Protein AF-A0A5R2MVZ4-F1 (afdb_monomer)

Solvent-accessible surface area (backbone atoms only — not comparable to full-atom values): 6147 Å² total; per-residue (Å²): 139,78,86,60,97,84,57,47,74,68,51,48,54,53,40,51,51,56,58,57,72,70,62,62,48,63,46,86,31,75,52,38,58,63,61,49,52,33,40,74,69,73,44,32,88,64,35,72,30,36,36,24,55,32,64,69,12,42,50,36,49,69,51,88,36,49,91,53,62,84,40,58,65,48,48,51,51,76,36,69,67,43,61,67,58,53,74,78,75,60,63,71,57,55,55,52,50,52,49,36,68,74,68,75,108

Radius of gyration: 16.82 Å; Cα contacts (8 Å, |Δi|>4): 115; chains: 1; bounding box: 48×29×33 Å

Mean predicted aligned error: 9.5 Å

Foldseek 3Di:
DQDDPPDDPVSVVVSLVVVCVVVDQEDEEEQCPNVVVCLVVVNLVSHQEYEYADPNNVVCCVPVCDPSNPHYYHHNCPDVVVVVVPPPDDPVVVVVVVVCVVVVD

Sequence (105 aa):
MFGRRADTLADHHANLARVLDAKPDMLLDNGADLAAGIVERGRAASILGGTEETTSGGDRLRGELAGKVPFPSIVINDSPLKAIGENKRAVGQSVVESFMRITNL

Nearest PDB structures (foldseek):
  7r3a-assembly4_G  TM=8.681E-01  e=6.853E-08  Methanococcus maripaludis
  7r39-assembly1_G-2  TM=8.705E-01  e=2.558E-06  Sulfolobus acidocaldarius
  3fut-assembly2_B  TM=5.692E-01  e=4.050E-01  Thermus thermophilus HB8
  4xcx-assembly1_A  TM=4.940E-01  e=5.350E-01  Homo sapiens
  1r0k-assembly2_C  TM=3.911E-01  e=2.008E+00  Zymomonas mobilis

Structure (mmCIF, N/CA/C/O backbone):
data_AF-A0A5R2MVZ4-F1
#
_entry.id   AF-A0A5R2MVZ4-F1
#
loop_
_atom_site.group_PDB
_atom_site.id
_atom_site.type_symbol
_atom_site.label_atom_id
_atom_site.label_alt_id
_atom_site.label_comp_id
_atom_site.label_asym_id
_atom_site.label_entity_id
_atom_site.label_seq_id
_atom_site.pdbx_PDB_ins_code
_atom_site.Cartn_x
_atom_site.Cartn_y
_atom_site.Cartn_z
_atom_site.occupancy
_atom_site.B_iso_or_equiv
_atom_site.auth_seq_id
_atom_site.auth_comp_id
_atom_site.auth_asym_id
_atom_site.auth_atom_id
_atom_site.pdbx_PDB_model_num
ATOM 1 N N . MET A 1 1 ? 0.407 -17.669 -4.558 1.00 78.62 1 MET A N 1
ATOM 2 C CA . MET A 1 1 ? 1.348 -16.590 -4.921 1.00 78.62 1 MET A CA 1
ATOM 3 C C . MET A 1 1 ? 0.952 -16.080 -6.295 1.00 78.62 1 MET A C 1
ATOM 5 O O . MET A 1 1 ? 0.860 -16.888 -7.212 1.00 78.62 1 MET A O 1
ATOM 9 N N . PHE A 1 2 ? 0.634 -14.792 -6.403 1.00 89.12 2 PHE A N 1
ATOM 10 C CA . PHE A 1 2 ? 0.344 -14.114 -7.670 1.00 89.12 2 PHE A CA 1
ATOM 11 C C . PHE A 1 2 ? 1.542 -13.218 -8.005 1.00 89.12 2 PHE A C 1
ATOM 13 O O . PHE A 1 2 ? 2.163 -12.698 -7.081 1.00 89.12 2 PHE A O 1
ATOM 20 N N . GLY A 1 3 ? 1.890 -13.083 -9.283 1.00 91.56 3 GLY A N 1
ATOM 21 C CA . GLY A 1 3 ? 3.068 -12.328 -9.718 1.00 91.56 3 GLY A CA 1
ATOM 22 C C . GLY A 1 3 ? 4.075 -13.168 -10.505 1.00 91.56 3 GLY A C 1
ATOM 23 O O . GLY A 1 3 ? 4.438 -14.274 -10.093 1.00 91.56 3 GLY A O 1
ATOM 24 N N . ARG A 1 4 ? 4.544 -12.644 -11.639 1.00 93.88 4 ARG A N 1
ATOM 25 C CA . ARG A 1 4 ? 5.665 -13.178 -12.431 1.00 93.88 4 ARG A CA 1
ATOM 26 C C . ARG A 1 4 ? 6.490 -12.031 -13.014 1.00 93.88 4 ARG A C 1
ATOM 28 O O . ARG A 1 4 ? 5.999 -10.931 -13.218 1.00 93.88 4 ARG A O 1
ATOM 35 N N . ARG A 1 5 ? 7.753 -12.307 -13.357 1.00 90.69 5 ARG A N 1
ATOM 36 C CA . ARG A 1 5 ? 8.681 -11.296 -13.905 1.00 90.69 5 ARG A CA 1
ATOM 37 C C . ARG A 1 5 ? 8.187 -10.624 -15.196 1.00 90.69 5 ARG A C 1
ATOM 39 O O . ARG A 1 5 ? 8.581 -9.499 -15.467 1.00 90.69 5 ARG A O 1
ATOM 46 N N . ALA A 1 6 ? 7.392 -11.327 -15.998 1.00 94.62 6 ALA A N 1
ATOM 47 C CA . ALA A 1 6 ? 6.885 -10.834 -17.278 1.00 94.62 6 ALA A CA 1
ATOM 48 C C . ALA A 1 6 ? 5.498 -10.174 -17.173 1.00 94.62 6 ALA A C 1
ATOM 50 O O . ALA A 1 6 ? 4.898 -9.897 -18.209 1.00 94.62 6 ALA A O 1
ATOM 51 N N . ASP A 1 7 ? 4.976 -9.971 -15.959 1.00 96.31 7 ASP A N 1
ATOM 52 C CA . ASP A 1 7 ? 3.657 -9.378 -15.761 1.00 96.31 7 ASP A CA 1
ATOM 53 C C . ASP A 1 7 ? 3.609 -7.959 -16.337 1.00 96.31 7 ASP A C 1
ATOM 55 O O . ASP A 1 7 ? 4.489 -7.126 -16.107 1.00 96.31 7 ASP A O 1
ATOM 59 N N . THR A 1 8 ? 2.552 -7.689 -17.096 1.00 97.50 8 THR A N 1
ATOM 60 C CA . THR A 1 8 ? 2.222 -6.340 -17.548 1.00 97.50 8 THR A CA 1
ATOM 61 C C . THR A 1 8 ? 1.567 -5.543 -16.420 1.00 97.50 8 THR A C 1
ATOM 63 O O . THR A 1 8 ? 1.173 -6.089 -15.38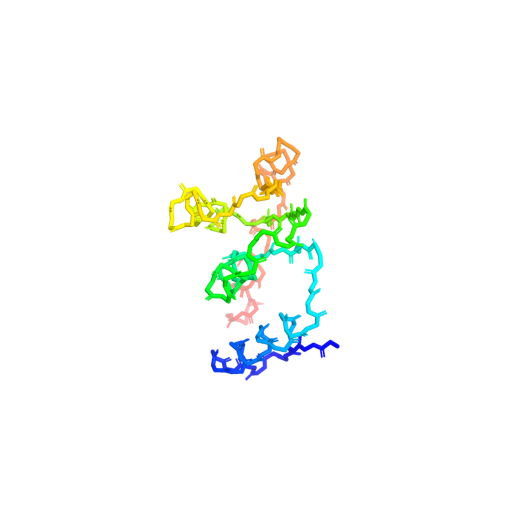9 1.00 97.50 8 THR A O 1
ATOM 66 N N . LEU A 1 9 ? 1.360 -4.241 -16.628 1.00 94.62 9 LEU A N 1
ATOM 67 C CA . LEU A 1 9 ? 0.593 -3.425 -15.682 1.00 94.62 9 LEU A CA 1
ATOM 68 C C . LEU A 1 9 ? -0.843 -3.952 -15.488 1.00 94.62 9 LEU A C 1
ATOM 70 O O . LEU A 1 9 ? -1.378 -3.922 -14.382 1.00 94.62 9 LEU A O 1
ATOM 74 N N . ALA A 1 10 ? -1.458 -4.479 -16.550 1.00 96.44 10 ALA A N 1
ATOM 75 C CA . ALA A 1 10 ? -2.783 -5.084 -16.463 1.00 96.44 10 ALA A CA 1
ATOM 76 C C . ALA A 1 10 ? -2.762 -6.371 -15.620 1.00 96.44 10 ALA A C 1
ATOM 78 O O . ALA A 1 10 ? -3.655 -6.578 -14.796 1.00 96.44 10 ALA A O 1
ATOM 79 N N . ASP A 1 11 ? -1.724 -7.199 -15.775 1.00 97.50 11 ASP A N 1
ATOM 80 C CA . ASP A 1 11 ? -1.536 -8.398 -14.951 1.00 97.50 11 ASP A CA 1
ATOM 81 C C . ASP A 1 11 ? -1.302 -8.033 -13.482 1.00 97.50 11 ASP A C 1
ATOM 83 O O . ASP A 1 11 ? -1.879 -8.669 -12.600 1.00 97.50 11 ASP A O 1
ATOM 87 N N . HIS A 1 12 ? -0.523 -6.978 -13.214 1.00 95.19 12 HIS A N 1
ATOM 88 C CA . HIS A 1 12 ? -0.318 -6.437 -11.867 1.00 95.19 12 HIS A CA 1
ATOM 89 C C . HIS A 1 12 ? -1.647 -6.048 -11.216 1.00 95.19 12 HIS A C 1
ATOM 91 O O . HIS A 1 12 ? -1.969 -6.554 -10.142 1.00 95.19 12 HIS A O 1
ATOM 97 N N . HIS A 1 13 ? -2.476 -5.244 -11.889 1.00 95.62 13 HIS A N 1
ATOM 98 C CA . HIS A 1 13 ? -3.793 -4.862 -11.367 1.00 95.62 13 HIS A CA 1
ATOM 99 C C . HIS A 1 13 ? -4.717 -6.072 -11.159 1.00 95.62 13 HIS A C 1
ATOM 101 O O . HIS A 1 13 ? -5.426 -6.149 -1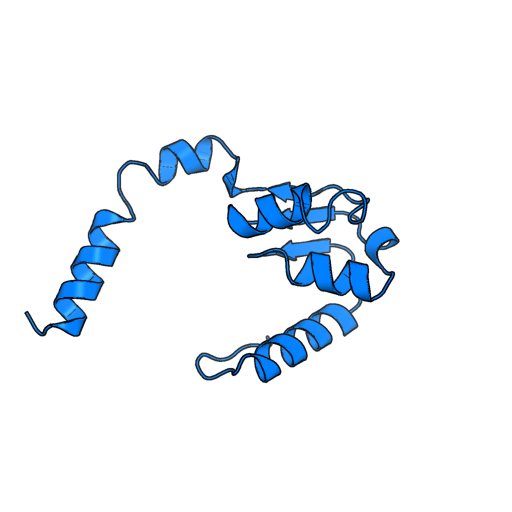0.154 1.00 95.62 13 HIS A O 1
ATOM 107 N N . ALA A 1 14 ? -4.692 -7.052 -12.066 1.00 96.94 14 ALA A N 1
ATOM 108 C CA . ALA A 1 14 ? -5.469 -8.279 -11.913 1.00 96.94 14 ALA A CA 1
ATOM 109 C C . ALA A 1 14 ? -4.988 -9.123 -10.719 1.00 96.94 14 ALA A C 1
ATOM 111 O O . ALA A 1 14 ? -5.796 -9.695 -9.987 1.00 96.94 14 ALA A O 1
ATOM 112 N N . ASN A 1 15 ? -3.677 -9.195 -10.493 1.00 97.44 15 ASN A N 1
ATOM 113 C CA . ASN A 1 15 ? -3.090 -9.883 -9.348 1.00 97.44 15 ASN A CA 1
ATOM 114 C C . ASN A 1 15 ? -3.419 -9.166 -8.034 1.00 97.44 15 ASN A C 1
ATOM 116 O O . ASN A 1 15 ? -3.821 -9.828 -7.078 1.00 97.44 15 ASN A O 1
ATOM 120 N N . LEU A 1 16 ? -3.336 -7.833 -8.009 1.00 96.94 16 LEU A N 1
ATOM 121 C CA . LEU A 1 16 ? -3.750 -7.005 -6.879 1.00 96.94 16 LEU A CA 1
ATOM 122 C C . LEU A 1 16 ? -5.215 -7.278 -6.524 1.00 96.94 16 LEU A C 1
ATOM 124 O O . LEU A 1 16 ? -5.530 -7.594 -5.379 1.00 96.94 16 LEU A O 1
ATOM 128 N N . ALA A 1 17 ? -6.105 -7.264 -7.520 1.00 97.06 17 ALA A N 1
ATOM 129 C CA . ALA A 1 17 ? -7.518 -7.560 -7.320 1.00 97.06 17 ALA A CA 1
ATOM 130 C C . ALA A 1 17 ? -7.746 -8.937 -6.671 1.00 97.06 17 ALA A C 1
ATOM 132 O O . ALA A 1 17 ? -8.506 -9.028 -5.708 1.00 97.06 17 ALA A O 1
ATOM 133 N N . ARG A 1 18 ? -7.032 -9.978 -7.125 1.00 97.38 18 ARG A N 1
ATOM 134 C CA . ARG A 1 18 ? -7.106 -11.330 -6.539 1.00 97.38 18 ARG A CA 1
ATOM 135 C C . ARG A 1 18 ? -6.638 -11.378 -5.086 1.00 97.38 18 ARG A C 1
ATOM 137 O O . ARG A 1 18 ? -7.217 -12.112 -4.291 1.00 97.38 18 ARG A O 1
ATOM 144 N N . VAL A 1 19 ? -5.597 -10.621 -4.731 1.00 97.06 19 VAL A N 1
ATOM 145 C CA . VAL A 1 19 ? -5.146 -10.505 -3.332 1.00 97.06 19 VAL A CA 1
ATOM 146 C C . VAL A 1 19 ? -6.244 -9.868 -2.479 1.00 97.06 19 VAL A C 1
ATOM 148 O O . VAL A 1 19 ? -6.562 -10.371 -1.405 1.00 97.06 19 VAL A O 1
ATOM 151 N N . LEU A 1 20 ? -6.878 -8.805 -2.975 1.00 97.19 20 LEU A N 1
ATOM 152 C CA . LEU A 1 20 ? -7.942 -8.102 -2.255 1.00 97.19 20 LEU A CA 1
ATOM 153 C C . LEU A 1 20 ? -9.244 -8.913 -2.147 1.00 97.19 20 LEU A C 1
ATOM 155 O O . LEU A 1 20 ? -9.982 -8.762 -1.170 1.00 97.19 20 LEU A O 1
ATOM 159 N N . ASP A 1 21 ? -9.520 -9.800 -3.105 1.00 97.31 21 ASP A N 1
ATOM 160 C CA . ASP A 1 21 ? -10.671 -10.715 -3.077 1.00 97.31 21 ASP A CA 1
ATOM 161 C C . ASP A 1 21 ? -10.597 -11.729 -1.928 1.00 97.31 21 ASP A C 1
ATOM 163 O O . ASP A 1 21 ? -11.635 -12.201 -1.460 1.00 97.31 21 ASP A O 1
ATOM 167 N N . ALA A 1 22 ? -9.394 -12.008 -1.414 1.00 96.56 22 ALA A N 1
ATOM 168 C CA . ALA A 1 22 ? -9.207 -12.823 -0.216 1.00 96.56 22 ALA A CA 1
ATOM 169 C C . ALA A 1 22 ? -9.696 -12.130 1.071 1.00 96.56 22 ALA A C 1
ATOM 171 O O . ALA A 1 22 ? -9.714 -12.764 2.122 1.00 96.56 22 ALA A O 1
ATOM 172 N N . LYS A 1 23 ? -10.126 -10.859 0.987 1.00 96.88 23 LYS A N 1
ATOM 173 C CA . LYS A 1 23 ? -10.676 -10.065 2.097 1.00 96.88 23 LYS A CA 1
ATOM 174 C C . LYS A 1 23 ? -9.721 -10.010 3.299 1.00 96.88 23 LYS A C 1
ATOM 176 O O . LYS A 1 23 ? -10.126 -10.402 4.390 1.00 96.88 23 LYS A O 1
ATOM 181 N N . PRO A 1 24 ? -8.480 -9.530 3.112 1.00 97.12 24 PRO A N 1
ATOM 182 C CA . PRO A 1 24 ? -7.508 -9.483 4.196 1.00 97.12 24 PRO A CA 1
ATOM 183 C C . PRO A 1 24 ? -7.965 -8.545 5.320 1.00 97.12 24 PRO A C 1
ATOM 185 O O . PRO A 1 24 ? -8.625 -7.538 5.058 1.00 97.12 24 PRO A O 1
ATOM 188 N N . ASP A 1 25 ? -7.546 -8.860 6.544 1.00 97.94 25 ASP A N 1
ATOM 189 C CA . ASP A 1 25 ? -7.699 -7.996 7.722 1.00 97.94 25 ASP A CA 1
ATOM 190 C C . ASP A 1 25 ? -6.458 -7.119 7.962 1.00 97.94 25 ASP A C 1
ATOM 192 O O . ASP A 1 25 ? -6.536 -6.103 8.647 1.00 97.94 25 ASP A O 1
ATOM 196 N N . MET A 1 26 ? -5.302 -7.491 7.398 1.00 97.56 26 MET A N 1
ATOM 197 C CA . MET A 1 26 ? -4.039 -6.755 7.514 1.00 97.56 26 MET A CA 1
ATOM 198 C C . MET A 1 26 ? -3.356 -6.589 6.160 1.00 97.56 26 MET A C 1
ATOM 200 O O . MET A 1 26 ? -3.438 -7.479 5.311 1.00 97.56 26 MET A O 1
ATOM 204 N N . LEU A 1 27 ? -2.647 -5.472 5.979 1.00 97.69 27 LEU A N 1
ATOM 205 C CA . LEU A 1 27 ? -1.929 -5.159 4.741 1.00 97.69 27 LEU A CA 1
ATOM 206 C C . LEU A 1 27 ? -0.414 -5.100 4.962 1.00 97.69 27 LEU A C 1
ATOM 208 O O . LEU A 1 27 ? 0.064 -4.474 5.904 1.00 97.69 27 LEU A O 1
ATOM 212 N N . LEU A 1 28 ? 0.337 -5.716 4.055 1.00 97.19 28 LEU A N 1
ATOM 213 C CA . LEU A 1 28 ? 1.786 -5.576 3.948 1.00 97.19 28 LEU A CA 1
ATOM 214 C C . LEU A 1 28 ? 2.066 -5.013 2.555 1.00 97.19 28 LEU A C 1
ATOM 216 O O . LEU A 1 28 ? 1.946 -5.743 1.573 1.00 97.19 28 LEU A O 1
ATOM 220 N N . ASP A 1 29 ? 2.337 -3.713 2.478 1.00 96.25 29 ASP A N 1
ATOM 221 C CA . ASP A 1 29 ? 2.345 -2.963 1.224 1.00 96.25 29 ASP A CA 1
ATOM 222 C C . ASP A 1 29 ? 3.740 -2.428 0.875 1.00 96.25 29 ASP A C 1
ATOM 224 O O . ASP A 1 29 ? 4.586 -2.172 1.740 1.00 96.25 29 ASP A O 1
ATOM 228 N N . ASN A 1 30 ? 3.966 -2.280 -0.425 1.00 95.44 30 ASN A N 1
ATOM 229 C CA . ASN A 1 30 ? 5.176 -1.724 -1.010 1.00 95.44 30 ASN A CA 1
ATOM 230 C C . ASN A 1 30 ? 4.733 -0.848 -2.188 1.00 95.44 30 ASN A C 1
ATOM 232 O O . ASN A 1 30 ? 4.523 -1.333 -3.299 1.00 95.44 30 ASN A O 1
ATOM 236 N N . GLY A 1 31 ? 4.510 0.436 -1.905 1.00 95.69 31 GLY A N 1
ATOM 237 C CA . GLY A 1 31 ? 4.018 1.422 -2.869 1.00 95.69 31 GLY A CA 1
ATOM 238 C C . GLY A 1 31 ? 2.557 1.851 -2.685 1.00 95.69 31 GLY A C 1
ATOM 239 O O . GLY A 1 31 ? 2.070 2.637 -3.497 1.00 95.69 31 GLY A O 1
ATOM 240 N N . ALA A 1 32 ? 1.882 1.421 -1.615 1.00 97.25 32 ALA A N 1
ATOM 241 C CA . ALA A 1 32 ? 0.503 1.761 -1.239 1.00 97.25 32 ALA A CA 1
ATOM 242 C C . ALA A 1 32 ? -0.624 1.272 -2.182 1.00 97.25 32 ALA A C 1
ATOM 244 O O . ALA A 1 32 ? -1.757 1.758 -2.091 1.00 97.25 32 ALA A O 1
ATOM 245 N N . ASP A 1 33 ? -0.358 0.321 -3.082 1.00 97.81 33 ASP A N 1
ATOM 246 C CA . ASP A 1 33 ? -1.360 -0.173 -4.039 1.00 97.81 33 ASP A CA 1
ATOM 247 C C . ASP A 1 33 ? -2.453 -1.017 -3.366 1.00 97.81 33 ASP A C 1
ATOM 249 O O . ASP A 1 33 ? -3.629 -0.914 -3.728 1.00 97.81 33 ASP A O 1
ATOM 253 N N . LEU A 1 34 ? -2.112 -1.821 -2.352 1.00 98.00 34 LEU A N 1
ATOM 254 C CA . LEU A 1 34 ? -3.111 -2.593 -1.605 1.00 98.00 34 LEU A CA 1
ATOM 255 C C . LEU A 1 34 ? -4.000 -1.667 -0.774 1.00 98.00 34 LEU A C 1
ATOM 257 O O . LEU A 1 34 ? -5.220 -1.851 -0.737 1.00 98.00 34 LEU A O 1
ATOM 261 N N . ALA A 1 35 ? -3.402 -0.660 -0.133 1.00 97.88 35 ALA A N 1
ATOM 262 C CA . ALA A 1 35 ? -4.138 0.353 0.614 1.00 97.88 35 ALA A CA 1
ATOM 263 C C . ALA A 1 35 ? -5.096 1.133 -0.301 1.00 97.88 35 ALA A C 1
ATOM 265 O O . ALA A 1 35 ? -6.286 1.239 0.009 1.00 97.88 35 ALA A O 1
ATOM 266 N N . ALA A 1 36 ? -4.611 1.608 -1.454 1.00 98.06 36 ALA A N 1
ATOM 267 C CA . ALA A 1 36 ? -5.433 2.290 -2.452 1.00 98.06 36 ALA A CA 1
ATOM 268 C C . ALA A 1 36 ? -6.589 1.402 -2.940 1.00 98.06 36 ALA A C 1
ATOM 270 O O . ALA A 1 36 ? -7.745 1.828 -2.925 1.00 98.06 36 ALA A O 1
ATOM 271 N N . GLY A 1 37 ? -6.306 0.144 -3.287 1.00 97.94 37 GLY A N 1
ATOM 272 C CA . GLY A 1 37 ? -7.326 -0.785 -3.771 1.00 97.94 37 GLY A CA 1
ATOM 273 C C . GLY A 1 37 ? -8.388 -1.138 -2.720 1.00 97.94 37 GLY A C 1
ATOM 274 O O . GLY A 1 37 ? -9.563 -1.300 -3.052 1.00 97.94 37 GLY A O 1
ATOM 275 N N . ILE A 1 38 ? -8.031 -1.224 -1.435 1.00 97.94 38 ILE A N 1
ATOM 276 C CA . ILE A 1 38 ? -9.008 -1.415 -0.348 1.00 97.94 38 ILE A CA 1
ATOM 277 C C . ILE A 1 38 ? -9.904 -0.186 -0.162 1.00 97.94 38 ILE A C 1
ATOM 279 O O . ILE A 1 38 ? -11.108 -0.339 0.076 1.00 97.94 38 ILE A O 1
ATOM 283 N N . VAL A 1 39 ? -9.330 1.016 -0.268 1.00 97.69 39 VAL A N 1
ATOM 284 C CA . VAL A 1 39 ? -10.074 2.282 -0.214 1.00 97.69 39 VAL A CA 1
ATOM 285 C C . VAL A 1 39 ? -11.066 2.365 -1.371 1.00 97.69 39 VAL A C 1
ATOM 287 O O . VAL A 1 39 ? -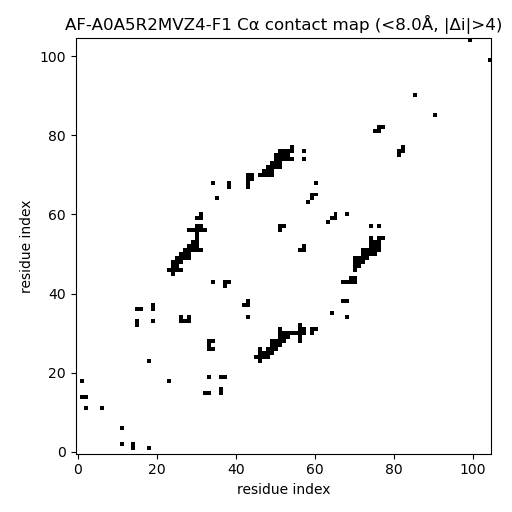12.244 2.622 -1.133 1.00 97.69 39 VAL A O 1
ATOM 290 N N . GLU A 1 40 ? -10.625 2.076 -2.597 1.00 97.69 40 GLU A N 1
ATOM 291 C CA . GLU A 1 40 ? -11.476 2.066 -3.794 1.00 97.69 40 GLU A CA 1
ATOM 292 C C . GLU A 1 40 ? -12.647 1.081 -3.659 1.00 97.69 40 GLU A C 1
ATOM 294 O O . GLU A 1 40 ? -13.780 1.382 -4.029 1.00 97.69 40 GLU A O 1
ATOM 299 N N . ARG A 1 41 ? -12.404 -0.076 -3.034 1.00 97.00 41 ARG A N 1
ATOM 300 C CA . ARG A 1 41 ? -13.430 -1.093 -2.754 1.00 97.00 41 ARG A CA 1
ATOM 301 C C . ARG A 1 41 ? -14.357 -0.743 -1.584 1.00 97.00 41 ARG A C 1
ATOM 303 O O . ARG A 1 41 ? -15.205 -1.563 -1.231 1.00 97.00 41 ARG A O 1
ATOM 310 N N . GLY A 1 42 ? -14.187 0.413 -0.939 1.00 97.25 42 GLY A N 1
ATOM 311 C CA . GLY A 1 42 ? -14.994 0.834 0.211 1.00 97.25 42 GLY A CA 1
ATOM 312 C C . GLY A 1 42 ? -14.825 -0.059 1.445 1.00 97.25 42 GLY A C 1
ATOM 313 O O . GLY A 1 42 ? -15.712 -0.127 2.292 1.00 97.25 42 GLY A O 1
ATOM 314 N N . ARG A 1 43 ? -13.699 -0.776 1.548 1.00 97.12 43 ARG A N 1
ATOM 315 C CA . ARG A 1 43 ? -13.434 -1.769 2.602 1.00 97.12 43 ARG A CA 1
ATOM 316 C C . ARG A 1 43 ? -12.416 -1.311 3.641 1.00 97.12 43 ARG A C 1
ATOM 318 O O . ARG A 1 43 ? -12.045 -2.089 4.509 1.00 97.12 43 ARG A O 1
ATOM 325 N N . ALA A 1 44 ? -11.970 -0.060 3.587 1.00 96.88 44 ALA A N 1
ATOM 326 C CA . ALA A 1 44 ? -10.926 0.441 4.477 1.00 96.88 44 ALA A CA 1
ATOM 327 C C . ALA A 1 44 ? -11.265 0.272 5.971 1.00 96.88 44 ALA A C 1
ATOM 329 O O . ALA A 1 44 ? -10.385 -0.036 6.764 1.00 96.88 44 ALA A O 1
ATOM 330 N N . ALA A 1 45 ? -12.543 0.368 6.350 1.00 96.81 45 ALA A N 1
ATOM 331 C CA . ALA A 1 45 ? -12.987 0.157 7.729 1.00 96.81 45 ALA A CA 1
ATOM 332 C C . ALA A 1 45 ? -12.852 -1.297 8.234 1.00 96.81 45 ALA A C 1
ATOM 334 O O . ALA A 1 45 ? -12.944 -1.517 9.437 1.00 96.81 45 ALA A O 1
ATOM 335 N N . SER A 1 46 ? -12.657 -2.288 7.351 1.00 96.50 46 SER A N 1
ATOM 336 C CA . SER A 1 46 ? -12.468 -3.689 7.757 1.00 96.50 46 SER A CA 1
ATOM 337 C C . SER A 1 46 ? -11.011 -4.050 8.043 1.00 96.50 46 SER A C 1
ATOM 339 O O . SER A 1 46 ? -10.746 -5.179 8.434 1.00 96.50 46 SER A O 1
ATOM 341 N N . ILE A 1 47 ? -10.063 -3.149 7.781 1.00 98.25 47 ILE A N 1
ATOM 342 C CA . ILE A 1 47 ? -8.639 -3.414 7.988 1.00 98.25 47 ILE A CA 1
ATOM 343 C C . ILE A 1 47 ? -8.254 -3.049 9.421 1.00 98.25 47 ILE A C 1
ATOM 345 O O . ILE A 1 47 ? -8.569 -1.966 9.908 1.00 98.25 47 ILE A O 1
ATOM 349 N N . LEU A 1 48 ? -7.540 -3.954 10.084 1.00 97.69 48 LEU A N 1
ATOM 350 C CA . LEU A 1 48 ? -7.036 -3.790 11.448 1.00 97.69 48 LEU A CA 1
ATOM 351 C C . LEU A 1 48 ? -5.749 -2.960 11.490 1.00 97.69 48 LEU A C 1
ATOM 353 O O . LEU A 1 48 ? -5.493 -2.251 12.460 1.00 97.69 48 LEU A O 1
ATOM 357 N N . GLY A 1 49 ? -4.938 -3.045 10.437 1.00 96.44 49 GLY A N 1
ATOM 358 C CA . GLY A 1 49 ? -3.720 -2.264 10.285 1.00 96.44 49 GLY A CA 1
ATOM 359 C C . GLY A 1 49 ? -2.848 -2.751 9.135 1.00 96.44 49 GLY A C 1
ATOM 360 O O . GLY A 1 49 ? -3.170 -3.725 8.450 1.00 96.44 49 GLY A O 1
ATOM 361 N N . GLY A 1 50 ? -1.718 -2.085 8.932 1.00 96.69 50 GLY A N 1
ATOM 362 C CA . GLY A 1 50 ? -0.745 -2.525 7.944 1.00 96.69 50 GLY A CA 1
ATOM 363 C C . GLY A 1 50 ? 0.627 -1.888 8.075 1.00 96.69 50 GLY A C 1
ATOM 364 O O . GLY A 1 50 ? 0.925 -1.173 9.033 1.00 96.69 50 GLY A O 1
ATOM 365 N N . THR A 1 51 ? 1.473 -2.165 7.095 1.00 97.06 51 THR A N 1
ATOM 366 C CA . THR A 1 51 ? 2.780 -1.526 6.959 1.00 97.06 51 THR A CA 1
ATOM 367 C C . THR A 1 51 ? 3.017 -1.095 5.522 1.00 97.06 51 THR A C 1
ATOM 369 O O . THR A 1 51 ? 2.526 -1.742 4.600 1.00 97.06 51 THR A O 1
ATOM 372 N N . GLU A 1 52 ? 3.842 -0.071 5.342 1.00 96.94 52 GLU A N 1
ATOM 373 C CA . GLU A 1 52 ? 4.326 0.395 4.044 1.00 96.94 52 GLU A CA 1
ATOM 374 C C . GLU A 1 52 ? 5.855 0.442 4.052 1.00 96.94 52 GLU A C 1
ATOM 376 O O . GLU A 1 52 ? 6.466 1.034 4.944 1.00 96.94 52 GLU A O 1
ATOM 381 N N . GLU A 1 53 ? 6.491 -0.193 3.073 1.00 95.69 53 GLU A N 1
ATOM 382 C CA . GLU A 1 53 ? 7.948 -0.339 3.046 1.00 95.69 53 GLU A CA 1
ATOM 383 C C . GLU A 1 53 ? 8.694 0.839 2.399 1.00 95.69 53 GLU A C 1
ATOM 385 O O . GLU A 1 53 ? 9.864 1.073 2.725 1.00 95.69 53 GLU A O 1
ATOM 390 N N . THR A 1 54 ? 8.045 1.583 1.504 1.00 92.81 54 THR A N 1
ATOM 391 C CA . THR A 1 54 ? 8.687 2.573 0.630 1.00 92.81 54 THR A CA 1
ATOM 392 C C . THR A 1 54 ? 8.381 4.012 1.030 1.00 92.81 54 THR A C 1
ATOM 394 O O . THR A 1 54 ? 7.321 4.320 1.573 1.00 92.81 54 THR A O 1
ATOM 397 N N . THR A 1 55 ? 9.294 4.929 0.693 1.00 92.75 55 THR A N 1
ATOM 398 C CA . THR A 1 55 ? 9.051 6.375 0.823 1.00 92.75 55 THR A CA 1
ATOM 399 C C . THR A 1 55 ? 7.846 6.805 -0.008 1.00 92.75 55 THR A C 1
ATOM 401 O O . THR A 1 55 ? 6.940 7.444 0.512 1.00 92.75 55 THR A O 1
ATOM 404 N N . SER A 1 56 ? 7.795 6.399 -1.283 1.00 95.25 56 SER A N 1
ATOM 405 C CA . SER A 1 56 ? 6.727 6.802 -2.203 1.00 95.25 56 SER A CA 1
ATOM 406 C C . SER A 1 56 ? 5.352 6.315 -1.751 1.00 95.25 56 SER A C 1
ATOM 408 O O . SER A 1 56 ? 4.389 7.075 -1.814 1.00 95.25 56 SER A O 1
ATOM 410 N N . GLY A 1 57 ? 5.243 5.084 -1.246 1.00 97.00 57 GLY A N 1
ATOM 411 C CA . GLY A 1 57 ? 4.000 4.601 -0.648 1.00 97.00 57 GLY A CA 1
ATOM 412 C C . GLY A 1 57 ? 3.630 5.381 0.616 1.00 97.00 57 GLY A C 1
ATOM 413 O O . GLY A 1 57 ? 2.472 5.760 0.786 1.00 97.00 57 GLY A O 1
ATOM 414 N N . GLY A 1 58 ? 4.610 5.717 1.464 1.00 96.44 58 GLY A N 1
ATOM 415 C CA . GLY A 1 58 ? 4.402 6.584 2.628 1.00 96.44 58 GLY A CA 1
ATOM 416 C C . GLY A 1 58 ? 3.864 7.969 2.249 1.00 96.44 58 GLY A C 1
ATOM 417 O O . GLY A 1 58 ? 2.928 8.468 2.879 1.00 96.44 58 GLY A O 1
ATOM 418 N N . ASP A 1 59 ? 4.392 8.563 1.181 1.00 96.75 59 ASP A N 1
ATOM 419 C CA . ASP A 1 59 ? 3.925 9.844 0.645 1.00 96.75 59 ASP A CA 1
ATOM 420 C C . ASP A 1 59 ? 2.500 9.742 0.089 1.00 96.75 59 ASP A C 1
ATOM 422 O O . ASP A 1 59 ? 1.674 10.622 0.339 1.00 96.75 59 ASP A O 1
ATOM 426 N N . ARG A 1 60 ? 2.156 8.642 -0.595 1.00 97.88 60 ARG A N 1
ATOM 427 C CA . ARG A 1 60 ? 0.779 8.386 -1.055 1.00 97.88 60 ARG A CA 1
ATOM 428 C C . ARG A 1 60 ? -0.199 8.257 0.110 1.00 97.88 60 ARG A C 1
ATOM 430 O O . ARG A 1 60 ? -1.273 8.857 0.056 1.00 97.88 60 ARG A O 1
ATOM 437 N N . LEU A 1 61 ? 0.174 7.546 1.179 1.00 97.38 61 LEU A N 1
ATOM 438 C CA . LEU A 1 61 ? -0.641 7.423 2.396 1.00 97.38 61 LEU A CA 1
ATOM 439 C C . LEU A 1 61 ? -0.916 8.787 3.047 1.00 97.38 61 LEU A C 1
ATOM 441 O O . LEU A 1 61 ? -2.029 9.041 3.507 1.00 97.38 61 LEU A O 1
ATOM 445 N N . ARG A 1 62 ? 0.084 9.675 3.065 1.00 95.62 62 ARG A N 1
ATOM 446 C CA . ARG A 1 62 ? -0.014 11.023 3.655 1.00 95.62 62 ARG A CA 1
ATOM 447 C C . ARG A 1 62 ? -0.617 12.077 2.732 1.00 95.62 62 ARG A C 1
ATOM 449 O O . ARG A 1 62 ? -1.042 13.117 3.225 1.00 95.62 62 ARG A O 1
ATOM 456 N N . GLY A 1 63 ? -0.621 11.835 1.426 1.00 97.31 63 GLY A N 1
ATOM 457 C CA . GLY A 1 63 ? -1.116 12.753 0.405 1.00 97.31 63 GLY A CA 1
ATOM 458 C C . GLY A 1 63 ? -2.410 12.254 -0.225 1.00 97.31 63 GLY A C 1
ATOM 459 O O . GLY A 1 63 ? -3.502 12.549 0.250 1.00 97.31 63 GLY A O 1
ATOM 460 N N . GLU A 1 64 ? -2.283 11.491 -1.310 1.00 97.06 64 GLU A N 1
ATOM 461 C CA . GLU A 1 64 ? -3.397 10.987 -2.131 1.00 97.06 64 GLU A CA 1
ATOM 462 C C . GLU A 1 64 ? -4.495 10.270 -1.314 1.00 97.06 64 GLU A C 1
ATOM 464 O O . GLU A 1 64 ? -5.700 10.424 -1.573 1.00 97.06 64 GLU A O 1
ATOM 469 N N . LEU A 1 65 ? -4.075 9.486 -0.320 1.00 97.06 65 LEU A N 1
ATOM 470 C CA . LEU A 1 65 ? -4.934 8.650 0.519 1.00 97.06 65 LEU A CA 1
ATOM 471 C C . LEU A 1 65 ? -5.193 9.248 1.910 1.00 97.06 65 LEU A C 1
ATOM 473 O O . LEU A 1 65 ? -5.818 8.594 2.751 1.00 97.06 65 LEU A O 1
ATOM 477 N N . ALA A 1 66 ? -4.767 10.490 2.153 1.00 95.88 66 ALA A N 1
ATOM 478 C CA . ALA A 1 66 ? -4.951 11.156 3.435 1.00 95.88 66 ALA A CA 1
ATOM 479 C C . ALA A 1 66 ? -6.431 11.173 3.848 1.00 95.88 66 ALA A C 1
ATOM 481 O O . ALA A 1 66 ? -7.313 11.536 3.067 1.00 95.88 66 ALA A O 1
ATOM 482 N N . GLY A 1 67 ? -6.713 10.744 5.080 1.00 94.19 67 GLY A N 1
ATOM 483 C CA . GLY A 1 67 ? -8.076 10.657 5.618 1.00 94.19 67 GLY A CA 1
ATOM 484 C C . GLY A 1 67 ? -8.939 9.522 5.048 1.00 94.19 67 GLY A C 1
ATOM 485 O O . GLY A 1 67 ? -10.055 9.330 5.523 1.00 94.19 67 GLY A O 1
ATOM 486 N N . LYS A 1 68 ? -8.446 8.748 4.070 1.00 97.38 68 LYS A N 1
ATOM 487 C CA . LYS A 1 68 ? -9.164 7.602 3.477 1.00 97.38 68 LYS A CA 1
ATOM 488 C C . LYS A 1 68 ? -8.730 6.256 4.050 1.00 97.38 68 LYS A C 1
ATOM 490 O O . LYS A 1 68 ? -9.443 5.271 3.895 1.00 97.38 68 LYS A O 1
ATOM 495 N N . VAL A 1 69 ? -7.572 6.218 4.703 1.00 96.44 69 VAL A N 1
ATOM 496 C CA . VAL A 1 69 ? -7.012 5.048 5.386 1.00 96.44 69 VAL A CA 1
ATOM 497 C C . VAL A 1 69 ? -7.232 5.234 6.894 1.00 96.44 69 VAL A C 1
ATOM 499 O O . VAL A 1 69 ? -6.426 5.892 7.546 1.00 96.44 69 VAL A O 1
ATOM 502 N N . PRO A 1 70 ? -8.350 4.735 7.462 1.00 94.12 70 PRO A N 1
ATOM 503 C CA . PRO A 1 70 ? -8.702 4.957 8.866 1.00 94.12 70 PRO A CA 1
ATOM 504 C C . PRO A 1 70 ? -7.956 4.020 9.827 1.00 94.12 70 PRO A C 1
ATOM 506 O O . PRO A 1 70 ? -8.101 4.145 11.041 1.00 94.12 70 PRO A O 1
ATOM 509 N N . PHE A 1 71 ? -7.203 3.057 9.298 1.00 95.50 71 PHE A N 1
ATOM 510 C CA . PHE A 1 71 ? -6.474 2.058 10.067 1.00 95.50 71 PHE A CA 1
ATOM 511 C C . PHE A 1 71 ? -5.010 2.465 10.271 1.00 95.50 71 PHE A C 1
ATOM 513 O O . PHE A 1 71 ? -4.437 3.164 9.430 1.00 95.50 71 PHE A O 1
ATOM 520 N N . PRO A 1 72 ? -4.372 2.026 11.371 1.00 95.69 72 PRO A N 1
ATOM 521 C CA . PRO A 1 72 ? -2.973 2.335 11.624 1.00 95.69 72 PRO A CA 1
ATOM 5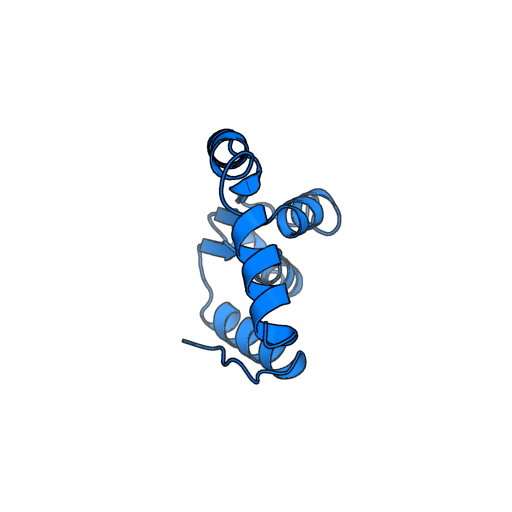22 C C . PRO A 1 72 ? -2.074 1.6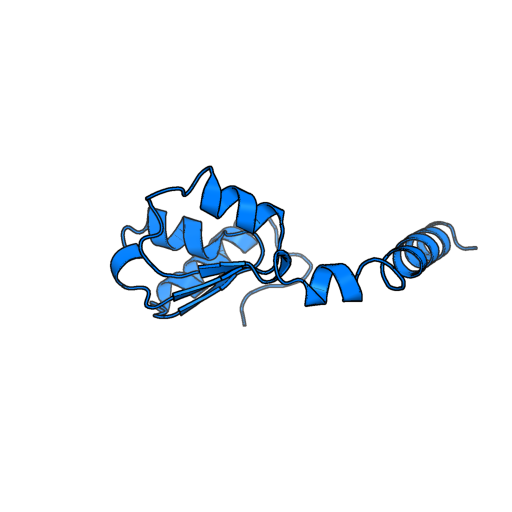84 10.567 1.00 95.69 72 PRO A C 1
ATOM 524 O O . PRO A 1 72 ? -2.201 0.494 10.274 1.00 95.69 72 PRO A O 1
ATOM 527 N N . SER A 1 73 ? -1.131 2.459 10.032 1.00 94.88 73 SER A N 1
ATOM 528 C CA . SER A 1 73 ? -0.084 1.955 9.144 1.00 94.88 73 SER A CA 1
ATOM 529 C C . SER A 1 73 ? 1.293 2.410 9.612 1.00 94.88 73 SER A C 1
ATOM 531 O O . SER A 1 73 ? 1.490 3.585 9.929 1.00 94.88 73 SER A O 1
ATOM 533 N N . ILE A 1 74 ? 2.245 1.478 9.665 1.00 94.25 74 ILE A N 1
ATOM 534 C CA . ILE A 1 74 ? 3.647 1.771 9.979 1.00 94.25 74 ILE A CA 1
ATOM 535 C C . ILE A 1 74 ? 4.417 1.929 8.670 1.00 94.25 74 ILE A C 1
ATOM 537 O O . ILE A 1 74 ? 4.575 0.967 7.921 1.00 94.25 74 ILE A O 1
ATOM 541 N N . VAL A 1 75 ? 4.954 3.124 8.423 1.00 94.31 75 VAL A N 1
ATOM 542 C CA . VAL A 1 75 ? 5.887 3.354 7.313 1.00 94.31 75 VAL A CA 1
ATOM 543 C C . VAL A 1 75 ? 7.281 2.925 7.764 1.00 94.31 75 VAL A C 1
ATOM 545 O O . VAL A 1 75 ? 7.948 3.620 8.529 1.00 94.31 75 VAL A O 1
ATOM 548 N N . ILE A 1 76 ? 7.720 1.752 7.315 1.00 88.94 76 ILE A N 1
ATOM 549 C CA . ILE A 1 76 ? 8.992 1.133 7.714 1.00 88.94 76 ILE A CA 1
ATOM 550 C C . ILE A 1 76 ? 10.168 2.027 7.310 1.00 88.94 76 ILE A C 1
ATOM 552 O O . ILE A 1 76 ? 11.155 2.116 8.043 1.00 88.94 76 ILE A O 1
ATOM 556 N N . ASN A 1 77 ? 10.056 2.724 6.173 1.00 81.31 77 ASN A N 1
ATOM 557 C CA . ASN A 1 77 ? 11.104 3.613 5.676 1.00 81.31 77 ASN A CA 1
ATOM 558 C C . ASN A 1 77 ? 11.399 4.814 6.581 1.00 81.31 77 ASN A C 1
ATOM 560 O O . ASN A 1 77 ? 12.509 5.337 6.544 1.00 81.31 77 ASN A O 1
ATOM 564 N N . ASP A 1 78 ? 10.452 5.196 7.437 1.00 80.12 78 ASP A N 1
ATOM 565 C CA . ASP A 1 78 ? 10.630 6.296 8.387 1.00 80.12 78 ASP A CA 1
ATOM 566 C C . ASP A 1 78 ? 11.299 5.842 9.691 1.00 80.12 78 ASP A C 1
ATOM 568 O O . ASP A 1 78 ? 11.586 6.653 10.574 1.00 80.12 78 ASP A O 1
ATOM 572 N N . SER A 1 79 ? 11.569 4.540 9.834 1.00 71.88 79 SER A N 1
ATOM 573 C CA . SER A 1 79 ? 12.296 4.026 10.985 1.00 71.88 79 SER A CA 1
ATOM 574 C C . SER A 1 79 ? 13.750 4.521 10.966 1.00 71.88 79 SER A C 1
ATOM 576 O O . SER A 1 79 ? 14.453 4.330 9.966 1.00 71.88 79 SER A O 1
ATOM 578 N N . PRO A 1 80 ? 14.272 5.058 12.088 1.00 60.62 80 PRO A N 1
ATOM 579 C CA . PRO A 1 80 ? 15.676 5.458 12.212 1.00 60.62 80 PRO A CA 1
ATOM 580 C C . PRO A 1 80 ? 16.661 4.331 11.867 1.00 60.62 80 PRO A C 1
ATOM 582 O O . PRO A 1 80 ? 17.768 4.590 11.402 1.00 60.62 80 PRO A O 1
ATOM 585 N N . LEU A 1 81 ? 16.252 3.069 12.047 1.00 56.69 81 LEU A N 1
ATOM 586 C CA . LEU A 1 81 ? 17.045 1.891 11.691 1.00 56.69 81 LEU A CA 1
ATOM 587 C C . LEU A 1 81 ? 17.312 1.788 10.179 1.00 56.69 81 LEU A C 1
ATOM 589 O O . LEU A 1 81 ? 18.381 1.313 9.798 1.00 56.69 81 LEU A O 1
ATOM 593 N N . LYS A 1 82 ? 16.408 2.279 9.318 1.00 52.12 82 LYS A N 1
ATOM 594 C CA . LYS A 1 82 ? 16.610 2.316 7.859 1.00 52.12 82 LYS A CA 1
ATOM 595 C C . LYS A 1 82 ? 17.523 3.469 7.437 1.00 52.12 82 LYS A C 1
ATOM 597 O O . LYS A 1 82 ? 18.434 3.257 6.643 1.00 52.12 82 LYS A O 1
ATOM 602 N N . ALA A 1 83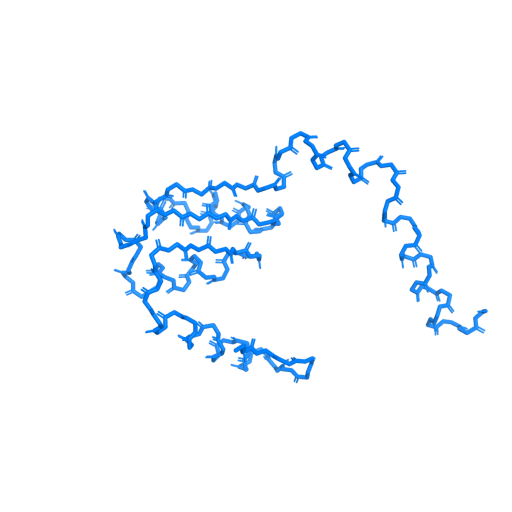 ? 17.403 4.640 8.070 1.00 51.28 83 ALA A N 1
ATOM 603 C CA . ALA A 1 83 ? 18.352 5.743 7.878 1.00 51.28 83 ALA A CA 1
ATOM 604 C C . ALA A 1 83 ? 19.792 5.369 8.290 1.00 51.28 83 ALA A C 1
ATOM 606 O O . ALA A 1 83 ? 20.753 5.865 7.704 1.00 51.28 83 ALA A O 1
ATOM 607 N N . ILE A 1 84 ? 19.947 4.479 9.277 1.00 50.66 84 ILE A N 1
ATOM 608 C CA . ILE A 1 84 ? 21.248 3.968 9.738 1.00 50.66 84 ILE A CA 1
ATOM 609 C C . ILE A 1 84 ? 21.736 2.781 8.879 1.00 50.66 84 ILE A C 1
ATOM 611 O O . ILE A 1 84 ? 22.942 2.634 8.679 1.00 50.66 84 ILE A O 1
ATOM 615 N N . GLY A 1 85 ? 20.826 1.959 8.338 1.00 51.34 85 GLY A N 1
ATOM 616 C CA . GLY A 1 85 ? 21.141 0.790 7.506 1.00 51.34 85 GLY A CA 1
ATOM 617 C C . GLY A 1 85 ? 21.427 1.092 6.027 1.00 51.34 85 GLY A C 1
ATOM 618 O O . GLY A 1 85 ? 22.303 0.459 5.437 1.00 51.34 85 GLY A O 1
ATOM 619 N N . GLU A 1 86 ? 20.753 2.076 5.423 1.00 53.75 86 GLU A N 1
ATOM 620 C CA . GLU A 1 8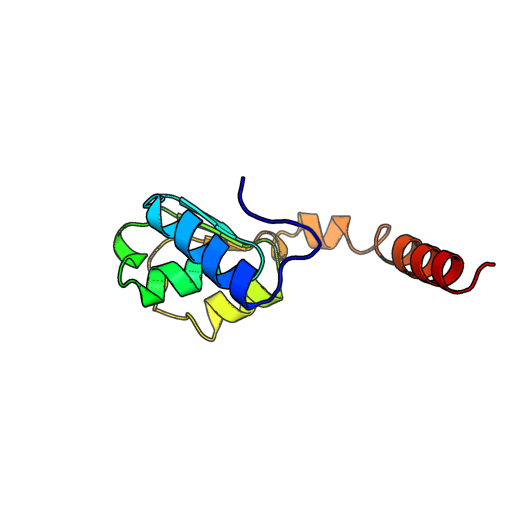6 ? 20.882 2.379 3.986 1.00 53.75 86 GLU A CA 1
ATOM 621 C C . GLU A 1 86 ? 21.981 3.415 3.683 1.00 53.75 86 GLU A C 1
ATOM 623 O O . GLU A 1 86 ? 22.681 3.296 2.674 1.00 53.75 86 GLU A O 1
ATOM 628 N N . ASN A 1 87 ? 22.263 4.354 4.594 1.00 45.09 87 ASN A N 1
ATOM 629 C CA . ASN A 1 87 ? 23.177 5.478 4.329 1.00 45.09 87 ASN A CA 1
ATOM 630 C C . ASN A 1 87 ? 24.679 5.180 4.463 1.00 45.09 87 ASN A C 1
ATOM 632 O O . ASN A 1 87 ? 25.477 6.106 4.621 1.00 45.09 87 ASN A O 1
ATOM 636 N N . LYS A 1 88 ? 25.123 3.919 4.376 1.00 45.75 88 LYS A N 1
ATOM 637 C CA . LYS A 1 88 ? 26.575 3.666 4.290 1.00 45.75 88 LYS A CA 1
ATOM 638 C C . LYS A 1 88 ? 27.054 2.484 3.453 1.00 45.75 88 LYS A C 1
ATOM 640 O O . LYS A 1 88 ? 28.251 2.476 3.176 1.00 45.75 88 LYS A O 1
ATOM 645 N N . ARG A 1 89 ? 26.232 1.495 3.052 1.00 51.50 89 ARG A N 1
ATOM 646 C CA . ARG A 1 89 ? 26.796 0.270 2.421 1.00 51.50 89 ARG A CA 1
ATOM 647 C C . ARG A 1 89 ? 26.030 -0.437 1.288 1.00 51.50 89 ARG A C 1
ATOM 649 O O . ARG A 1 89 ? 26.626 -1.347 0.729 1.00 51.50 89 ARG A O 1
ATOM 656 N N . ALA A 1 90 ? 24.808 -0.066 0.885 1.00 47.19 90 ALA A N 1
ATOM 657 C CA . ALA A 1 90 ? 24.031 -0.944 -0.023 1.00 47.19 90 ALA A CA 1
ATOM 658 C C . ALA A 1 90 ? 23.700 -0.406 -1.435 1.00 47.19 90 ALA A C 1
ATOM 660 O O . ALA A 1 90 ? 23.489 -1.207 -2.342 1.00 47.19 90 ALA A O 1
ATOM 661 N N . VAL A 1 91 ? 23.688 0.910 -1.677 1.00 53.38 91 VAL A N 1
ATOM 662 C CA . VAL A 1 91 ? 23.297 1.451 -3.004 1.00 53.38 91 VAL A CA 1
ATOM 663 C C . VAL A 1 91 ? 24.492 1.602 -3.958 1.00 53.38 91 VAL A C 1
ATOM 665 O O . VAL A 1 91 ? 24.362 1.411 -5.162 1.00 53.38 91 VAL A O 1
ATOM 668 N N . GLY A 1 92 ? 25.690 1.879 -3.433 1.00 53.12 92 GLY A N 1
ATOM 669 C CA . GLY A 1 92 ? 26.880 2.097 -4.265 1.00 53.12 92 GLY A CA 1
ATOM 670 C C . GLY A 1 92 ? 27.333 0.854 -5.037 1.00 53.12 92 GLY A C 1
ATOM 671 O O . GLY A 1 92 ? 27.728 0.963 -6.193 1.00 53.12 92 GLY A O 1
ATOM 672 N N . GLN A 1 93 ? 27.243 -0.333 -4.430 1.00 53.94 93 GLN A N 1
ATOM 673 C CA . GLN A 1 93 ? 27.709 -1.565 -5.070 1.00 53.94 93 GLN A CA 1
ATOM 674 C C . GLN A 1 93 ? 26.736 -2.065 -6.142 1.00 53.94 93 GLN A C 1
ATOM 676 O O . GLN A 1 93 ? 27.178 -2.437 -7.222 1.00 53.94 93 GLN A O 1
ATOM 681 N N . SER A 1 94 ? 25.426 -2.025 -5.890 1.00 50.81 94 SER A N 1
ATOM 682 C CA . SER A 1 94 ? 24.416 -2.546 -6.822 1.00 50.81 94 SER A CA 1
ATOM 683 C C . SER A 1 94 ? 24.292 -1.705 -8.095 1.00 50.81 94 SER A C 1
ATOM 685 O O . SER A 1 94 ? 24.103 -2.261 -9.176 1.00 50.81 94 SER A O 1
ATOM 687 N N . VAL A 1 95 ? 24.459 -0.381 -7.999 1.00 56.44 95 VAL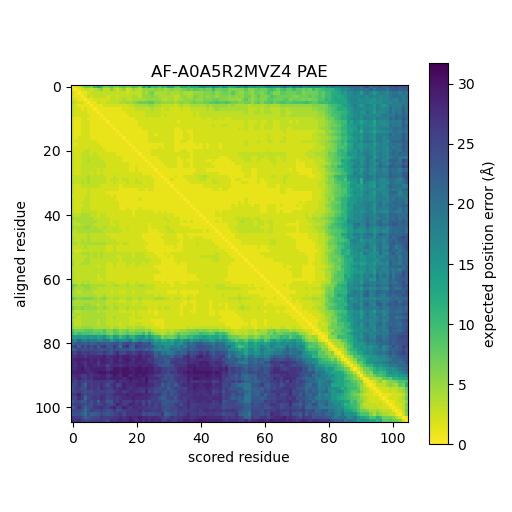 A N 1
ATOM 688 C CA . VAL A 1 95 ? 24.502 0.519 -9.165 1.00 56.44 95 VAL A CA 1
ATOM 689 C C . VAL A 1 95 ? 25.756 0.266 -10.006 1.00 56.44 95 VAL A C 1
ATOM 691 O O . VAL A 1 95 ? 25.655 0.157 -11.228 1.00 56.44 95 VAL A O 1
ATOM 694 N N . VAL A 1 96 ? 26.923 0.108 -9.369 1.00 60.34 96 VAL A N 1
ATOM 695 C CA . VAL A 1 96 ? 28.181 -0.200 -10.072 1.00 60.34 96 VAL A CA 1
ATOM 696 C C . VAL A 1 96 ? 28.138 -1.599 -10.696 1.00 60.34 96 VAL A C 1
ATOM 698 O O . VAL A 1 96 ? 28.463 -1.743 -11.869 1.00 60.34 96 VAL A O 1
ATOM 701 N N . GLU A 1 97 ? 27.667 -2.621 -9.979 1.00 62.22 97 GLU A N 1
ATOM 702 C CA . GLU A 1 97 ? 27.492 -3.977 -10.522 1.00 62.22 97 GLU A CA 1
ATOM 703 C C . GLU A 1 97 ? 26.488 -4.012 -11.678 1.00 62.22 97 GLU A C 1
ATOM 705 O O . GLU A 1 97 ? 26.747 -4.661 -12.691 1.00 62.22 97 GLU A O 1
ATOM 710 N N . SER A 1 98 ? 25.366 -3.292 -11.571 1.00 56.78 98 SER A N 1
ATOM 711 C CA . SER A 1 98 ? 24.379 -3.206 -12.655 1.00 56.78 98 SER A CA 1
ATOM 712 C C . SER A 1 98 ? 24.970 -2.538 -13.897 1.00 56.78 98 SER A C 1
ATOM 714 O O . SER A 1 98 ? 24.741 -3.005 -15.011 1.00 56.78 98 SER A O 1
ATOM 716 N N . PHE A 1 99 ? 25.783 -1.493 -13.718 1.00 64.31 99 PHE A N 1
ATOM 717 C CA . PHE A 1 99 ? 26.482 -0.821 -14.812 1.00 64.31 99 PHE A CA 1
ATOM 718 C C . PHE A 1 99 ? 27.517 -1.733 -15.492 1.00 64.31 99 PHE A C 1
ATOM 720 O O . PHE A 1 99 ? 27.503 -1.864 -16.717 1.00 64.31 99 PHE A O 1
ATOM 727 N N . MET A 1 100 ? 28.363 -2.422 -14.719 1.00 70.25 100 MET A N 1
ATOM 728 C CA . MET A 1 100 ? 29.376 -3.354 -15.246 1.00 70.25 100 MET A CA 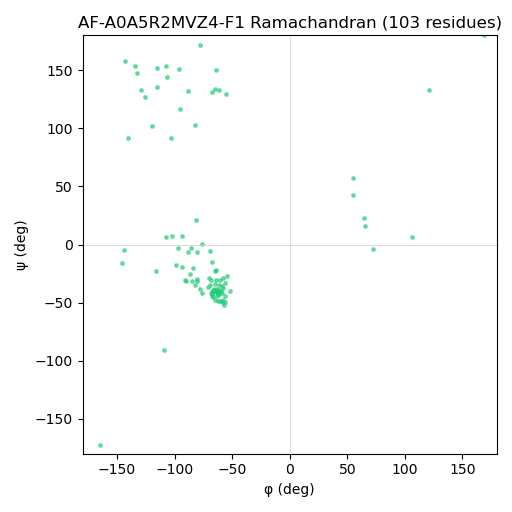1
ATOM 729 C C . MET A 1 100 ? 28.725 -4.516 -16.011 1.00 70.25 100 MET A C 1
ATOM 731 O O . MET A 1 100 ? 29.136 -4.857 -17.119 1.00 70.25 100 MET A O 1
ATOM 735 N N . ARG A 1 101 ? 27.630 -5.074 -15.477 1.00 66.44 101 ARG A N 1
ATOM 736 C CA . ARG A 1 101 ? 26.921 -6.210 -16.085 1.00 66.44 101 ARG A CA 1
ATOM 737 C C . ARG A 1 101 ? 26.213 -5.856 -17.396 1.00 66.44 101 ARG A C 1
ATOM 739 O O . ARG A 1 101 ? 26.073 -6.722 -18.252 1.00 66.44 101 ARG A O 1
ATOM 746 N N . ILE A 1 102 ? 25.750 -4.613 -17.550 1.00 72.44 102 ILE A N 1
ATOM 747 C CA . ILE A 1 102 ? 25.101 -4.128 -18.782 1.00 72.44 102 ILE A CA 1
ATOM 748 C C . ILE A 1 102 ? 26.139 -3.757 -19.851 1.00 72.44 102 ILE A C 1
ATOM 750 O O . ILE A 1 102 ? 25.858 -3.876 -21.041 1.00 72.44 102 ILE A O 1
ATOM 754 N N . THR A 1 103 ? 27.335 -3.329 -19.444 1.00 68.88 103 THR A N 1
ATOM 755 C CA . THR A 1 103 ? 28.380 -2.842 -20.362 1.00 68.88 103 THR A CA 1
ATOM 756 C C . THR A 1 103 ? 29.426 -3.894 -20.741 1.00 68.88 103 THR A C 1
ATOM 758 O O . THR A 1 103 ? 30.260 -3.621 -21.600 1.00 68.88 103 THR A O 1
ATOM 761 N N . ASN A 1 104 ? 29.338 -5.106 -20.178 1.00 51.47 104 ASN A N 1
ATOM 762 C CA . ASN A 1 104 ? 30.256 -6.223 -20.428 1.00 51.47 104 ASN A CA 1
ATOM 763 C C . ASN A 1 104 ? 31.733 -5.851 -20.168 1.00 51.47 104 ASN A C 1
ATOM 765 O O . ASN A 1 104 ? 32.614 -6.199 -20.960 1.00 51.47 104 ASN A O 1
ATOM 769 N N . LEU A 1 105 ? 31.962 -5.127 -19.065 1.00 50.75 105 LEU A N 1
ATOM 770 C CA . LEU A 1 105 ? 33.273 -4.918 -18.440 1.00 50.75 105 LEU A CA 1
ATOM 771 C C . LEU A 1 105 ? 33.669 -6.116 -17.569 1.00 50.75 105 LEU A C 1
ATOM 773 O O . LEU A 1 105 ? 32.768 -6.695 -16.918 1.00 50.75 105 LEU A O 1
#

Secondary structure (DSSP, 8-state):
----TT--HHHHHHHHHHHHHT--SEEEESSSHHHHHHHHTT-GGG--EEEE-SHHHHHHHHTTTTTT--S-EEEGGGSHHHHHHHTTTSHHHHHHHHHHHHHT-

pLDDT: mean 85.56, std 17.75, range [45.09, 98.25]